Protein AF-A0A7J2V0Y1-F1 (afdb_monomer_lite)

Secondary structure (DSSP, 8-state):
---PEEGGG-S---TT--TT-EEEEE-TT--EEEEEEE-S-HHHHHH-SSSEEEEEEEE---------

Radius of gyration: 11.77 Å; chains: 1; bounding box: 23×34×24 Å

Foldseek 3Di:
DDDFAWLLPDPDDDQPDDFQDKDFDADPVRHTQAIFGAHDHRVCSPVDNGDGGTGTDTGPHPDPDPDD

pLDDT: mean 88.42, std 14.7, range [39.81, 98.25]

Sequence (68 aa):
RGGNLFARHVLYIDEDLRPWDEVLIVDEDDRLCGVGRLILSPSEILYFTRGVAVITRDSEWSGGGVEE

Structure (mmCIF, N/CA/C/O backbone):
data_AF-A0A7J2V0Y1-F1
#
_entry.id   AF-A0A7J2V0Y1-F1
#
loop_
_atom_site.group_PDB
_atom_site.id
_atom_site.type_symbol
_atom_site.label_atom_id
_atom_site.label_alt_id
_atom_site.label_comp_id
_atom_site.label_asym_id
_atom_site.label_entity_id
_atom_site.label_seq_id
_atom_site.pdbx_PDB_ins_code
_atom_site.Cartn_x
_atom_site.Cartn_y
_atom_site.Cartn_z
_atom_site.occupancy
_atom_site.B_iso_or_equiv
_atom_site.auth_seq_id
_atom_site.auth_comp_id
_atom_site.auth_asym_id
_atom_site.auth_atom_id
_atom_site.pdbx_PDB_model_num
ATOM 1 N N . ARG A 1 1 ? 3.781 16.179 -6.950 1.00 59.12 1 ARG A N 1
ATOM 2 C CA . ARG A 1 1 ? 4.816 15.150 -6.675 1.00 59.12 1 ARG A CA 1
ATOM 3 C C . ARG A 1 1 ? 4.163 14.096 -5.804 1.00 59.12 1 ARG A C 1
ATOM 5 O O . ARG A 1 1 ? 3.621 14.481 -4.775 1.00 59.12 1 ARG A O 1
ATOM 12 N N . GLY A 1 2 ? 4.165 12.836 -6.235 1.00 71.75 2 GLY A N 1
ATOM 13 C CA . GLY A 1 2 ? 3.673 11.733 -5.414 1.00 71.75 2 GLY A CA 1
ATOM 14 C C . GLY A 1 2 ? 4.479 11.585 -4.122 1.00 71.75 2 GLY A C 1
ATOM 15 O O 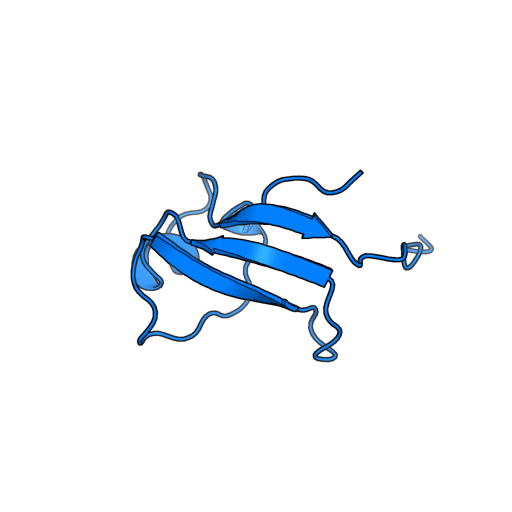. GLY A 1 2 ? 5.667 11.913 -4.082 1.00 71.75 2 GLY A O 1
ATOM 16 N N . GLY A 1 3 ? 3.809 11.136 -3.064 1.00 88.88 3 GLY A N 1
ATOM 17 C CA . GLY A 1 3 ? 4.418 10.721 -1.803 1.00 88.88 3 GLY A CA 1
ATOM 18 C C . GLY A 1 3 ? 4.252 9.217 -1.594 1.00 88.88 3 GLY A C 1
ATOM 19 O O . GLY A 1 3 ? 3.523 8.554 -2.332 1.00 88.88 3 GLY A O 1
ATOM 20 N N . ASN A 1 4 ? 4.922 8.681 -0.578 1.00 94.69 4 ASN A N 1
ATOM 21 C CA . ASN A 1 4 ? 4.722 7.295 -0.152 1.00 94.69 4 ASN A CA 1
ATOM 22 C C . ASN A 1 4 ? 3.317 7.105 0.440 1.00 94.69 4 ASN A C 1
ATOM 24 O O . ASN A 1 4 ? 2.804 8.007 1.109 1.00 94.69 4 ASN A O 1
ATOM 28 N N . LEU A 1 5 ? 2.726 5.922 0.252 1.00 94.88 5 LEU A N 1
ATOM 29 C CA . LEU A 1 5 ? 1.453 5.566 0.879 1.00 94.88 5 LEU A CA 1
ATOM 30 C C . LEU A 1 5 ? 1.696 5.130 2.324 1.00 94.88 5 LEU A C 1
ATOM 32 O O . LEU A 1 5 ? 2.497 4.233 2.588 1.00 94.88 5 LEU A O 1
ATOM 36 N N . PHE A 1 6 ? 0.994 5.747 3.268 1.00 95.19 6 PHE A N 1
ATOM 37 C CA . PHE A 1 6 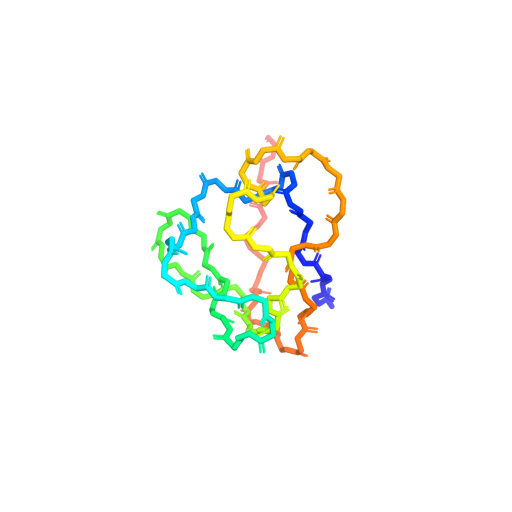? 1.059 5.390 4.685 1.00 95.19 6 PHE A CA 1
ATOM 38 C C . PHE A 1 6 ? -0.076 4.429 5.051 1.00 95.19 6 PHE A C 1
ATOM 40 O O . PHE A 1 6 ? -1.195 4.608 4.581 1.00 95.19 6 PHE A O 1
ATOM 47 N N . ALA A 1 7 ? 0.191 3.470 5.946 1.00 95.75 7 ALA A N 1
ATOM 48 C CA . ALA A 1 7 ? -0.751 2.400 6.305 1.00 95.75 7 ALA A CA 1
ATOM 49 C C . ALA A 1 7 ? -2.125 2.913 6.766 1.00 95.75 7 ALA A C 1
ATOM 51 O O . ALA A 1 7 ? -3.148 2.417 6.320 1.00 95.75 7 ALA A O 1
ATOM 52 N N . ARG A 1 8 ? -2.160 4.002 7.546 1.00 93.94 8 ARG A N 1
ATOM 53 C CA . ARG A 1 8 ? -3.410 4.625 8.026 1.00 93.94 8 ARG A CA 1
ATOM 54 C C . ARG A 1 8 ? -4.368 5.120 6.927 1.00 93.94 8 ARG A C 1
ATOM 56 O O . ARG A 1 8 ? -5.479 5.508 7.258 1.00 93.94 8 ARG A O 1
ATOM 63 N N . HIS A 1 9 ? -3.913 5.214 5.675 1.00 93.75 9 HIS A N 1
ATOM 64 C CA . HIS A 1 9 ? -4.729 5.633 4.529 1.00 93.75 9 HIS A CA 1
ATOM 65 C C . HIS A 1 9 ? -5.196 4.443 3.675 1.00 93.75 9 HIS A C 1
ATOM 67 O O . HIS A 1 9 ? -5.895 4.653 2.691 1.00 93.75 9 HIS A O 1
ATOM 73 N N . VAL A 1 10 ? -4.792 3.213 4.005 1.00 95.12 10 VAL A N 1
ATOM 74 C CA . VAL A 1 10 ? -5.192 2.011 3.269 1.00 95.12 10 VAL A CA 1
ATOM 75 C C . VAL A 1 10 ? -6.524 1.516 3.822 1.00 95.12 10 VAL A C 1
ATOM 77 O O . VAL A 1 10 ? -6.619 1.181 4.999 1.00 95.12 10 VAL A O 1
ATOM 80 N N . LEU A 1 11 ? -7.546 1.475 2.967 1.00 95.25 11 LEU A N 1
ATOM 81 C CA . LEU A 1 11 ? -8.878 0.968 3.317 1.00 95.25 11 LEU A CA 1
ATOM 82 C C . LEU A 1 11 ? -8.984 -0.549 3.120 1.00 95.25 11 LEU A C 1
ATOM 84 O O . LEU A 1 11 ? -9.637 -1.240 3.898 1.00 95.25 11 LEU A O 1
ATOM 88 N N . TYR A 1 12 ? -8.331 -1.058 2.076 1.00 95.88 12 TYR A N 1
ATOM 89 C CA . TYR A 1 12 ? -8.339 -2.458 1.674 1.00 95.88 12 TYR A CA 1
ATOM 90 C C . TYR A 1 12 ? -7.020 -2.814 0.978 1.00 95.88 12 TYR A C 1
ATOM 92 O O . TYR A 1 12 ? -6.371 -1.953 0.382 1.00 95.88 12 TYR A O 1
ATOM 100 N N . ILE A 1 13 ? -6.621 -4.082 1.070 1.00 97.00 13 ILE A N 1
ATOM 101 C CA . ILE A 1 13 ? -5.450 -4.647 0.400 1.00 97.00 13 ILE A CA 1
ATOM 102 C C . ILE A 1 13 ? -5.666 -6.151 0.184 1.00 97.00 13 ILE A C 1
ATOM 104 O O . ILE A 1 13 ? -6.284 -6.810 1.018 1.00 97.00 13 ILE A O 1
ATOM 108 N N . ASP A 1 14 ? -5.147 -6.680 -0.924 1.00 97.25 14 ASP A N 1
ATOM 109 C CA . ASP A 1 14 ? -5.140 -8.117 -1.214 1.00 97.25 14 ASP A CA 1
ATOM 110 C C . ASP A 1 14 ? -4.279 -8.881 -0.184 1.00 97.25 14 ASP A C 1
ATOM 112 O O . ASP A 1 14 ? -3.123 -8.531 0.074 1.00 97.25 14 ASP A O 1
ATOM 116 N N . GLU A 1 15 ? -4.857 -9.915 0.433 1.00 96.69 15 GLU A N 1
ATOM 117 C CA . GLU A 1 15 ? -4.236 -10.708 1.500 1.00 96.69 15 GLU A CA 1
ATOM 118 C C . GLU A 1 15 ? -3.113 -11.638 1.010 1.00 96.69 15 GLU A C 1
ATOM 120 O O . GLU A 1 15 ? -2.252 -12.058 1.798 1.00 96.69 15 GLU A O 1
ATOM 125 N N . ASP A 1 16 ? -3.068 -11.917 -0.292 1.00 97.56 16 ASP A N 1
ATOM 126 C CA . ASP A 1 16 ? -2.026 -12.743 -0.896 1.00 97.56 16 ASP A CA 1
ATOM 127 C C . ASP A 1 16 ? -0.734 -11.969 -1.169 1.00 97.56 16 ASP A C 1
ATOM 129 O O . ASP A 1 16 ? 0.330 -12.584 -1.303 1.00 97.56 16 ASP A O 1
ATOM 133 N N . LEU A 1 17 ? -0.783 -10.633 -1.137 1.00 97.50 17 LEU A N 1
ATOM 134 C CA . LEU A 1 17 ? 0.400 -9.794 -1.287 1.00 97.50 17 LEU A CA 1
ATOM 135 C C . LEU A 1 17 ? 1.418 -10.038 -0.172 1.00 97.50 17 LEU A C 1
ATOM 137 O O . LEU A 1 17 ? 1.107 -10.367 0.983 1.00 97.50 17 LEU A O 1
ATOM 141 N N . ARG A 1 18 ? 2.685 -9.850 -0.524 1.00 97.38 18 ARG A N 1
ATOM 142 C CA . ARG A 1 18 ? 3.827 -10.001 0.368 1.00 97.38 18 ARG A CA 1
ATOM 143 C C . ARG A 1 18 ? 4.665 -8.727 0.379 1.00 97.38 18 ARG A C 1
ATOM 145 O O . ARG A 1 18 ? 4.712 -7.983 -0.603 1.00 97.38 18 ARG A O 1
ATOM 152 N N . PRO A 1 19 ? 5.358 -8.448 1.495 1.00 97.25 19 PRO A N 1
ATOM 153 C CA . PRO A 1 19 ? 6.360 -7.397 1.512 1.00 97.25 19 PRO A CA 1
ATOM 154 C C . PRO A 1 19 ? 7.320 -7.545 0.331 1.00 97.25 19 PRO A C 1
ATOM 156 O O . PRO A 1 19 ? 7.755 -8.650 0.012 1.00 97.25 19 PRO A O 1
ATOM 159 N N . TRP A 1 20 ? 7.685 -6.410 -0.255 1.00 97.62 20 TRP A N 1
ATOM 160 C CA . TRP A 1 20 ? 8.520 -6.252 -1.446 1.00 97.62 20 TRP A CA 1
ATOM 161 C C . TRP A 1 20 ? 7.852 -6.512 -2.795 1.00 97.62 20 TRP A C 1
ATOM 163 O O . TRP A 1 20 ? 8.515 -6.242 -3.806 1.00 97.62 20 TRP A O 1
ATOM 173 N N . ASP A 1 21 ? 6.580 -6.917 -2.819 1.00 98.25 21 ASP A N 1
ATOM 174 C CA . ASP A 1 21 ? 5.801 -7.022 -4.051 1.00 98.25 21 ASP A CA 1
ATOM 175 C C . ASP A 1 21 ? 5.595 -5.657 -4.710 1.00 98.25 21 ASP A C 1
ATOM 177 O O . ASP A 1 21 ? 5.564 -4.598 -4.065 1.00 98.25 21 ASP A O 1
ATOM 181 N N . GLU A 1 22 ? 5.473 -5.694 -6.033 1.00 97.69 22 GLU A N 1
ATOM 182 C CA . GLU A 1 22 ? 5.061 -4.546 -6.825 1.00 97.69 22 GLU A CA 1
ATOM 183 C C . GLU A 1 22 ? 3.543 -4.420 -6.789 1.00 97.69 22 GLU A C 1
ATOM 185 O O . GLU A 1 22 ? 2.830 -5.389 -7.035 1.00 97.69 22 GLU A O 1
ATOM 190 N N . VAL A 1 23 ? 3.056 -3.226 -6.457 1.00 97.69 23 VAL A N 1
ATOM 191 C CA . VAL A 1 23 ? 1.634 -2.996 -6.201 1.00 97.69 23 VAL A CA 1
ATOM 192 C C . VAL A 1 23 ? 1.125 -1.769 -6.939 1.00 97.69 23 VAL A C 1
ATOM 194 O O . VAL A 1 23 ? 1.845 -0.777 -7.115 1.00 97.69 23 VAL A O 1
ATOM 197 N N . LEU A 1 24 ? -0.145 -1.846 -7.329 1.00 97.12 24 LEU A N 1
ATOM 198 C CA . LEU A 1 24 ? -0.926 -0.719 -7.816 1.00 97.12 24 LEU A CA 1
ATOM 199 C C . LEU A 1 24 ? -1.591 -0.034 -6.621 1.00 97.12 24 LEU A C 1
ATOM 201 O O . LEU A 1 24 ? -2.140 -0.694 -5.742 1.00 97.12 24 LEU A O 1
ATOM 205 N N . ILE A 1 25 ? -1.531 1.293 -6.590 1.00 95.94 25 ILE A N 1
ATOM 206 C CA . ILE A 1 25 ? -2.270 2.111 -5.632 1.00 95.94 25 ILE A CA 1
ATOM 207 C C . ILE A 1 25 ? -3.478 2.660 -6.378 1.00 95.94 25 ILE A C 1
ATOM 209 O O . ILE A 1 25 ? -3.298 3.384 -7.360 1.00 95.94 25 ILE A O 1
ATOM 213 N N . VAL A 1 26 ? -4.677 2.336 -5.905 1.00 95.69 26 VAL A N 1
ATOM 214 C CA . VAL A 1 26 ? -5.946 2.796 -6.481 1.00 95.69 26 VAL A CA 1
ATOM 215 C C . VAL A 1 26 ? -6.786 3.543 -5.446 1.00 95.69 26 VAL A C 1
ATOM 217 O O . VAL A 1 26 ? -6.550 3.404 -4.242 1.00 95.69 26 VAL A O 1
ATOM 220 N N . ASP A 1 27 ? -7.717 4.373 -5.914 1.00 94.31 27 ASP A N 1
ATOM 221 C CA . ASP A 1 27 ? -8.775 4.957 -5.084 1.00 94.31 27 ASP A CA 1
ATOM 222 C C . ASP A 1 27 ? -10.005 4.030 -4.992 1.00 94.31 27 ASP A C 1
ATOM 224 O O . ASP A 1 27 ? -10.005 2.909 -5.502 1.00 94.31 27 ASP A O 1
ATOM 228 N N . GLU A 1 28 ? -11.055 4.482 -4.306 1.00 95.06 28 GLU A N 1
ATOM 229 C CA . GLU A 1 28 ? -12.294 3.713 -4.104 1.00 95.06 28 GLU A CA 1
ATOM 230 C C . GLU A 1 28 ? -13.098 3.483 -5.400 1.00 95.06 28 GLU A C 1
ATOM 232 O O . GLU A 1 28 ? -13.929 2.579 -5.448 1.00 95.06 28 GLU A O 1
ATOM 237 N N . ASP A 1 29 ? -12.829 4.259 -6.454 1.00 95.12 29 ASP A N 1
ATOM 238 C CA . ASP A 1 29 ? -13.435 4.120 -7.783 1.00 95.12 29 ASP A CA 1
ATOM 239 C C . ASP A 1 29 ? -12.548 3.291 -8.741 1.00 95.12 29 ASP A C 1
ATOM 241 O O . ASP A 1 29 ? -12.760 3.313 -9.958 1.00 95.12 29 ASP A O 1
ATOM 245 N N . ASP A 1 30 ? -11.543 2.582 -8.209 1.00 93.50 30 ASP A N 1
ATOM 246 C CA . ASP A 1 30 ? -10.564 1.770 -8.949 1.00 93.50 30 ASP A CA 1
ATOM 247 C C . ASP A 1 30 ? -9.710 2.582 -9.947 1.00 93.50 30 ASP A C 1
ATOM 249 O O . ASP A 1 30 ? -9.210 2.073 -10.955 1.00 93.50 30 ASP A O 1
ATOM 253 N N . ARG A 1 31 ? -9.516 3.886 -9.692 1.00 94.25 31 ARG A N 1
ATOM 254 C CA . ARG A 1 31 ? -8.629 4.724 -10.514 1.00 94.25 31 ARG A CA 1
ATOM 255 C C . ARG A 1 31 ? -7.191 4.598 -10.044 1.00 94.25 31 ARG A C 1
ATOM 257 O O . ARG A 1 31 ? -6.897 4.721 -8.859 1.00 94.25 31 ARG A O 1
ATOM 264 N N . LEU A 1 32 ? -6.271 4.423 -10.992 1.00 92.75 32 LEU A N 1
ATOM 265 C CA . LEU A 1 32 ? -4.843 4.324 -10.703 1.00 92.75 32 LEU A CA 1
ATOM 266 C C . LEU A 1 32 ? -4.280 5.651 -10.170 1.00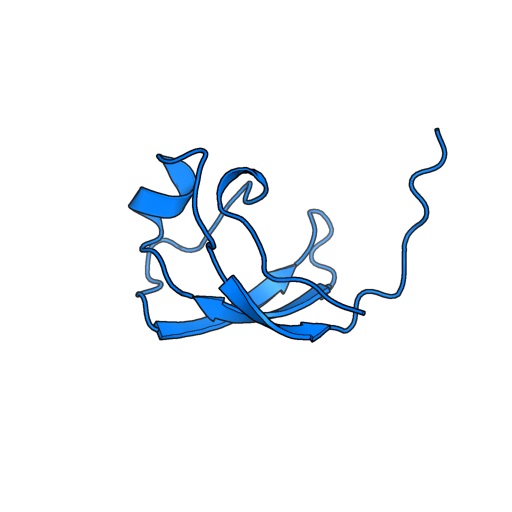 92.75 32 LEU A C 1
ATOM 268 O O . LEU A 1 32 ? -4.218 6.655 -10.878 1.00 92.75 32 LEU A O 1
ATOM 272 N N . CYS A 1 33 ? -3.783 5.621 -8.939 1.00 93.06 33 CYS A N 1
ATOM 273 C CA . CYS A 1 33 ? -3.113 6.737 -8.275 1.00 93.06 33 CYS A CA 1
ATOM 274 C C . CYS A 1 33 ? -1.591 6.682 -8.461 1.00 93.06 33 CYS A C 1
ATOM 276 O O . CYS A 1 33 ? -0.911 7.714 -8.482 1.00 93.06 33 CYS A O 1
ATOM 278 N N . GLY A 1 34 ? -1.036 5.475 -8.576 1.00 94.38 34 GLY A N 1
ATOM 279 C CA . GLY A 1 34 ? 0.394 5.258 -8.760 1.00 94.38 34 GLY A CA 1
ATOM 280 C C . GLY A 1 34 ? 0.811 3.803 -8.605 1.00 94.38 34 GLY A C 1
ATOM 281 O O . GLY A 1 34 ? -0.008 2.920 -8.359 1.00 94.38 34 GLY A O 1
ATOM 282 N N . VAL A 1 35 ? 2.114 3.572 -8.727 1.00 95.81 35 VAL A N 1
ATOM 283 C CA . VAL A 1 35 ? 2.733 2.252 -8.581 1.00 95.81 35 VAL A CA 1
ATOM 284 C C . VAL A 1 35 ? 3.912 2.319 -7.625 1.00 95.81 35 VAL A C 1
ATOM 286 O O . VAL A 1 35 ? 4.630 3.324 -7.525 1.00 95.81 35 VAL A O 1
ATOM 289 N N . GLY A 1 36 ? 4.133 1.236 -6.893 1.00 96.44 36 GLY A N 1
ATOM 290 C CA . GLY A 1 36 ? 5.167 1.224 -5.877 1.00 96.44 36 GLY A CA 1
ATOM 291 C C . GLY A 1 36 ? 5.518 -0.159 -5.377 1.00 96.44 36 GLY A C 1
ATOM 292 O O . GLY A 1 36 ? 5.202 -1.176 -5.989 1.00 96.44 36 GLY A O 1
ATOM 293 N N . ARG A 1 37 ? 6.249 -0.179 -4.267 1.00 97.94 37 ARG A N 1
ATOM 294 C CA . ARG A 1 37 ? 6.659 -1.406 -3.595 1.00 97.94 37 ARG A CA 1
ATOM 295 C C . ARG A 1 37 ? 6.058 -1.492 -2.205 1.00 97.94 37 ARG A C 1
ATOM 297 O O . ARG A 1 37 ? 6.257 -0.569 -1.413 1.00 97.94 37 ARG A O 1
ATOM 304 N N . LEU A 1 38 ? 5.389 -2.602 -1.914 1.00 97.88 38 LEU A N 1
ATOM 305 C CA . LEU A 1 38 ? 4.842 -2.888 -0.595 1.00 97.88 38 LEU A CA 1
ATOM 306 C C . LEU A 1 38 ? 5.974 -3.091 0.423 1.00 97.88 38 LEU A C 1
ATOM 308 O O . LEU A 1 38 ? 6.967 -3.751 0.124 1.00 97.88 38 LEU A O 1
ATOM 312 N N . ILE A 1 39 ? 5.845 -2.523 1.618 1.00 97.12 39 ILE A N 1
ATOM 313 C CA . ILE A 1 39 ? 6.866 -2.604 2.679 1.00 97.12 39 ILE A CA 1
ATOM 314 C C . ILE A 1 39 ? 6.400 -3.450 3.860 1.00 97.12 39 ILE A C 1
ATOM 316 O O . ILE A 1 39 ? 7.204 -4.158 4.462 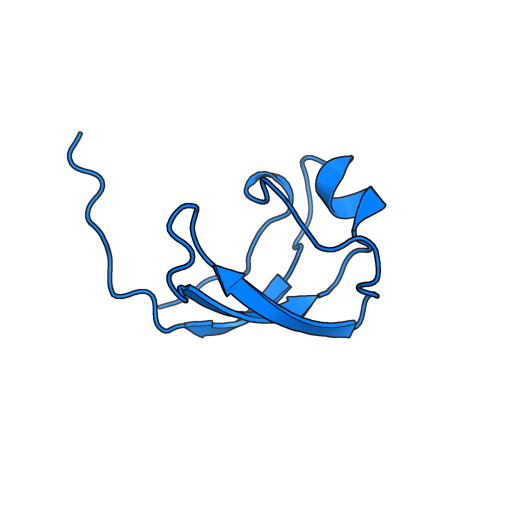1.00 97.12 39 ILE A O 1
ATOM 320 N N . LEU A 1 40 ? 5.112 -3.379 4.180 1.00 95.12 40 LEU A N 1
ATOM 321 C CA . LEU A 1 40 ? 4.485 -4.083 5.294 1.00 95.12 40 LEU A CA 1
ATOM 322 C C . LEU A 1 40 ? 3.581 -5.192 4.755 1.00 95.12 40 LEU A C 1
ATOM 324 O O . LEU A 1 40 ? 3.091 -5.101 3.631 1.00 95.12 40 LEU A O 1
ATOM 328 N N . SER A 1 41 ? 3.351 -6.240 5.537 1.00 95.56 41 SER A N 1
ATOM 329 C CA . SER A 1 41 ? 2.392 -7.276 5.144 1.00 95.56 41 SER A CA 1
ATOM 330 C C . SER A 1 41 ? 0.949 -6.745 5.183 1.00 95.56 41 SER A C 1
ATOM 332 O O . SER A 1 41 ? 0.664 -5.800 5.926 1.00 95.56 41 SER A O 1
ATOM 334 N N . PRO A 1 42 ? 0.013 -7.346 4.423 1.00 95.69 42 PRO A N 1
ATOM 335 C CA . PRO A 1 42 ? -1.392 -6.928 4.417 1.00 95.69 42 PRO A CA 1
ATOM 336 C C . PRO A 1 42 ? -2.017 -6.845 5.817 1.00 95.69 42 PRO A C 1
ATOM 338 O O . PRO A 1 42 ? -2.682 -5.865 6.152 1.00 95.69 42 PRO A O 1
ATOM 341 N N . SER A 1 43 ? -1.735 -7.830 6.675 1.00 94.38 43 SER A N 1
ATOM 342 C CA . SER A 1 43 ? -2.231 -7.863 8.054 1.00 94.38 43 SER A CA 1
ATOM 343 C C . SER A 1 43 ? -1.670 -6.727 8.912 1.00 94.38 43 SER A C 1
ATOM 345 O O . SER A 1 43 ? -2.408 -6.123 9.686 1.00 94.38 43 SER A O 1
A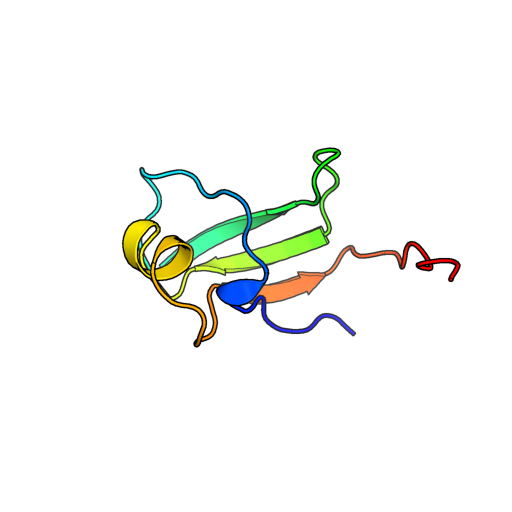TOM 347 N N . GLU A 1 44 ? -0.390 -6.383 8.754 1.00 94.06 44 GLU A N 1
ATOM 348 C CA . GLU A 1 44 ? 0.228 -5.246 9.442 1.00 94.06 44 GLU A CA 1
ATOM 349 C C . GLU A 1 44 ? -0.358 -3.912 8.975 1.00 94.06 44 GLU A C 1
ATOM 351 O O . GLU A 1 44 ? -0.601 -3.034 9.798 1.00 94.06 44 GLU A O 1
ATOM 356 N N . ILE A 1 45 ? -0.613 -3.759 7.674 1.00 95.31 45 ILE A N 1
ATOM 357 C CA . ILE A 1 45 ? -1.168 -2.528 7.095 1.00 95.31 45 ILE A CA 1
ATOM 358 C C . ILE A 1 45 ? -2.571 -2.251 7.630 1.00 95.31 45 ILE A C 1
ATOM 360 O O . ILE A 1 45 ? -2.855 -1.121 8.017 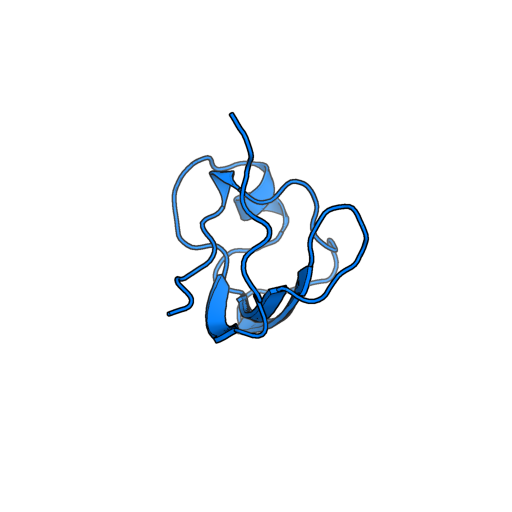1.00 95.31 45 ILE A O 1
ATOM 364 N N . LEU A 1 46 ? -3.423 -3.277 7.687 1.00 92.50 46 LEU A N 1
ATOM 365 C CA . LEU A 1 46 ? -4.792 -3.139 8.186 1.00 92.50 46 LEU A CA 1
ATOM 366 C C . LEU A 1 46 ? -4.856 -3.019 9.718 1.00 92.50 46 LEU A C 1
ATOM 368 O O . LEU A 1 46 ? -5.805 -2.447 10.251 1.00 92.50 46 LEU A O 1
ATOM 372 N N . TYR A 1 47 ? -3.857 -3.537 10.441 1.00 91.12 47 TYR A N 1
ATOM 373 C CA . TYR A 1 47 ? -3.815 -3.482 11.904 1.00 91.12 47 TYR A CA 1
ATOM 374 C C . TYR A 1 47 ? -3.147 -2.210 12.453 1.00 91.12 47 TYR A C 1
ATOM 376 O O . TYR A 1 47 ? -3.560 -1.681 13.489 1.00 91.12 47 TYR A O 1
ATOM 384 N N . PHE A 1 48 ? -2.103 -1.697 11.794 1.00 80.75 48 PHE A N 1
ATOM 385 C CA . PHE A 1 48 ? -1.313 -0.572 12.294 1.00 80.75 48 PHE A CA 1
ATOM 386 C C . PHE A 1 48 ? -1.716 0.774 11.679 1.00 80.75 48 PHE A C 1
ATOM 388 O O . PHE A 1 48 ? -1.784 0.961 10.472 1.00 80.75 48 PHE A O 1
ATOM 395 N N . THR A 1 49 ? -1.834 1.800 12.528 1.00 76.44 49 THR A N 1
ATOM 396 C CA . THR A 1 49 ? -2.100 3.196 12.116 1.00 76.44 49 THR A CA 1
ATOM 397 C C . THR A 1 49 ? -0.828 4.013 11.840 1.00 76.44 49 THR A C 1
ATOM 399 O O . THR A 1 49 ? -0.870 5.238 11.687 1.00 76.44 49 THR A O 1
ATOM 402 N N . ARG A 1 50 ? 0.342 3.366 11.810 1.00 83.75 50 ARG A N 1
ATOM 403 C CA . ARG A 1 50 ? 1.654 4.006 11.630 1.00 83.75 50 ARG A CA 1
ATOM 404 C C . ARG A 1 50 ? 2.504 3.204 10.650 1.00 83.75 50 ARG A C 1
ATOM 406 O O . ARG A 1 50 ? 2.381 1.991 10.579 1.00 83.75 50 ARG A O 1
ATOM 413 N N . GLY A 1 51 ? 3.408 3.895 9.957 1.00 90.94 51 GLY A N 1
ATOM 414 C CA . GLY A 1 51 ? 4.343 3.280 9.015 1.00 90.94 51 GLY A CA 1
ATOM 415 C C . GLY A 1 51 ? 3.988 3.521 7.550 1.00 90.94 51 GLY A C 1
ATOM 416 O O . GLY A 1 51 ? 2.875 3.928 7.205 1.00 90.94 51 GLY A O 1
ATOM 417 N N . VAL A 1 52 ? 4.987 3.317 6.695 1.00 96.06 52 VAL A N 1
ATOM 418 C CA . VAL A 1 52 ? 4.846 3.385 5.239 1.00 96.06 52 VAL A CA 1
ATOM 419 C C . VAL A 1 52 ? 4.354 2.027 4.752 1.00 96.06 52 VAL A C 1
ATOM 421 O O . VAL A 1 52 ? 5.024 1.028 4.986 1.00 96.06 52 VAL A O 1
ATOM 424 N N . ALA A 1 53 ? 3.203 2.000 4.084 1.00 96.88 53 ALA A N 1
ATOM 425 C CA . ALA A 1 53 ? 2.682 0.807 3.428 1.00 96.88 53 ALA A CA 1
ATOM 426 C C . ALA A 1 53 ? 3.385 0.577 2.086 1.00 96.88 53 ALA A C 1
ATOM 428 O O . ALA A 1 53 ? 3.847 -0.530 1.826 1.00 96.88 53 ALA A O 1
ATOM 429 N N . VAL A 1 54 ? 3.522 1.627 1.265 1.00 96.94 54 VAL A N 1
ATOM 430 C CA . VAL A 1 54 ? 4.099 1.531 -0.086 1.00 96.94 54 VAL A CA 1
ATOM 431 C C . VAL A 1 54 ? 5.115 2.646 -0.325 1.00 96.94 54 VAL A C 1
ATOM 433 O O . VAL A 1 54 ? 4.821 3.824 -0.111 1.00 96.94 54 VAL A O 1
ATOM 436 N N . ILE A 1 55 ? 6.305 2.282 -0.807 1.00 96.94 55 ILE A N 1
ATOM 437 C CA . ILE A 1 55 ? 7.263 3.235 -1.383 1.00 96.94 55 ILE A CA 1
ATOM 438 C C . ILE A 1 55 ? 6.871 3.465 -2.842 1.00 96.94 55 ILE A C 1
ATOM 440 O O . ILE A 1 55 ? 7.026 2.570 -3.679 1.00 96.94 55 ILE A O 1
ATOM 444 N N . THR A 1 56 ? 6.346 4.650 -3.134 1.00 95.75 56 THR A N 1
ATOM 445 C CA . THR A 1 56 ? 5.840 5.019 -4.463 1.00 95.75 56 THR A CA 1
ATOM 446 C C . THR A 1 56 ? 7.006 5.359 -5.386 1.00 95.75 56 THR A C 1
ATOM 448 O O . THR A 1 56 ? 7.924 6.076 -4.983 1.00 95.75 56 THR A O 1
ATOM 451 N N . ARG A 1 57 ? 6.983 4.853 -6.623 1.00 92.44 57 ARG A N 1
ATOM 452 C CA . ARG A 1 57 ? 7.999 5.170 -7.644 1.00 92.44 57 ARG A CA 1
ATOM 453 C C . ARG A 1 57 ? 7.456 6.122 -8.697 1.00 92.44 57 ARG A C 1
ATOM 455 O O . ARG A 1 57 ? 8.079 7.150 -8.937 1.00 92.44 57 ARG A O 1
ATOM 462 N N . ASP A 1 58 ? 6.268 5.822 -9.212 1.00 87.75 58 ASP A N 1
ATOM 463 C CA . ASP A 1 58 ? 5.561 6.656 -10.179 1.00 87.75 58 ASP A CA 1
ATOM 464 C C . ASP A 1 58 ? 4.151 6.959 -9.668 1.00 87.75 58 ASP A C 1
ATOM 466 O O . ASP A 1 58 ? 3.514 6.136 -9.004 1.00 87.75 58 ASP A O 1
ATOM 470 N N . SER A 1 59 ? 3.677 8.170 -9.944 1.00 84.25 59 SER A N 1
ATOM 471 C CA . SER A 1 59 ? 2.363 8.646 -9.519 1.00 84.25 59 SER A CA 1
ATOM 472 C C . SER A 1 59 ? 1.612 9.204 -10.716 1.00 84.25 59 SER A C 1
ATOM 474 O O . SER A 1 59 ? 2.059 10.196 -11.289 1.00 84.25 59 SER A O 1
ATOM 476 N N . GLU A 1 60 ? 0.456 8.622 -11.012 1.00 80.31 60 GLU A N 1
ATOM 477 C CA . GLU A 1 60 ? -0.480 9.091 -12.042 1.00 80.31 60 GLU A CA 1
ATOM 478 C C . GLU A 1 60 ? -1.607 9.952 -11.440 1.00 80.31 60 GLU A C 1
ATOM 480 O O . GLU A 1 60 ? -2.535 10.359 -12.134 1.00 80.31 60 GLU A O 1
ATOM 485 N N . TRP A 1 61 ? -1.520 10.272 -10.139 1.00 69.06 61 TRP A N 1
ATOM 486 C CA . TRP A 1 61 ? -2.505 11.101 -9.450 1.00 69.06 61 TRP A CA 1
ATOM 487 C C . TRP A 1 61 ? -2.600 12.502 -10.068 1.00 69.06 61 TRP A C 1
ATOM 489 O O . TRP A 1 61 ? -1.762 13.377 -9.826 1.00 69.06 61 TRP A O 1
ATOM 499 N N . SER A 1 62 ? -3.668 12.722 -10.829 1.00 63.44 62 SER A N 1
ATOM 500 C CA . SER A 1 62 ? -3.964 13.972 -11.531 1.00 63.44 62 SER A CA 1
ATOM 501 C C . SER A 1 62 ? -4.599 15.051 -10.646 1.00 63.44 62 SER A C 1
ATOM 503 O O . SER A 1 62 ? -4.869 16.144 -11.132 1.00 63.44 62 SER A O 1
ATOM 505 N N . GLY A 1 63 ? -4.759 14.805 -9.340 1.00 58.06 63 GLY A N 1
ATOM 506 C CA . GLY A 1 63 ? -5.295 15.798 -8.412 1.00 58.06 63 GLY A CA 1
ATOM 507 C C . GLY A 1 63 ? -6.792 16.007 -8.600 1.00 58.06 63 GLY A C 1
ATOM 508 O O . GLY A 1 63 ? -7.212 17.028 -9.133 1.00 58.06 63 GLY A O 1
ATOM 509 N N . GLY A 1 64 ? -7.605 15.075 -8.099 1.00 55.34 64 GLY A N 1
ATOM 510 C CA . GLY A 1 64 ? -8.976 15.410 -7.728 1.00 55.34 64 GLY A CA 1
ATOM 511 C C . GLY A 1 64 ? -8.915 16.374 -6.548 1.00 55.34 64 GLY A C 1
ATOM 512 O O . GLY A 1 64 ? -8.487 15.985 -5.461 1.00 55.34 64 GLY A O 1
ATOM 513 N N . GLY A 1 65 ? -9.240 17.646 -6.778 1.00 48.16 65 GLY A N 1
ATOM 514 C CA . GLY A 1 65 ? -9.440 18.601 -5.697 1.00 48.16 65 GLY A CA 1
ATOM 515 C C . GLY A 1 65 ? -10.513 18.055 -4.765 1.00 48.16 65 GLY A C 1
ATOM 516 O O . GLY A 1 65 ? -11.622 17.770 -5.205 1.00 48.16 65 GLY A O 1
ATOM 517 N N . VAL A 1 66 ? -10.172 17.877 -3.492 1.00 49.28 66 VAL A N 1
ATOM 518 C CA . VAL A 1 66 ? -11.195 17.799 -2.455 1.00 49.28 66 VAL A CA 1
ATOM 519 C C . VAL A 1 66 ? -11.749 19.218 -2.367 1.00 49.28 66 VAL A C 1
ATOM 521 O O . VAL A 1 66 ? -11.072 20.109 -1.857 1.00 49.28 66 VAL A O 1
ATOM 524 N N . GLU A 1 67 ? -12.901 19.459 -2.989 1.00 44.03 67 GLU A N 1
ATOM 525 C CA . GLU A 1 67 ? -13.714 20.626 -2.653 1.00 44.03 67 GLU A CA 1
ATOM 526 C C . GLU A 1 67 ? -14.156 20.443 -1.193 1.00 44.03 67 GLU A C 1
ATOM 528 O O . GLU A 1 67 ? -14.705 19.396 -0.843 1.00 44.03 67 GLU A O 1
ATOM 533 N N . GLU A 1 68 ? -13.811 21.412 -0.338 1.00 39.81 68 GLU A N 1
ATOM 534 C CA . GLU A 1 68 ? -14.360 21.531 1.022 1.00 39.81 68 GLU A CA 1
ATOM 535 C C . GLU A 1 68 ? -15.849 21.900 0.991 1.00 39.81 68 GLU A C 1
ATOM 537 O O . GLU A 1 68 ? -16.236 22.740 0.143 1.00 39.81 68 GLU A O 1
#